Protein AF-A0A6B1I6H1-F1 (afdb_monomer_lite)

pLDDT: mean 94.45, std 10.37, range [46.56, 98.75]

Secondary structure (DSSP, 8-state):
---------------BTTTB-HHHHHHHHHHHHHHHHT----HHHHHHHHHHTHHHHHHHHHTTSS-S--HHHHHHHHT-

Radius of gyration: 18.91 Å; chains: 1; bounding box: 30×26×70 Å

Foldseek 3Di:
DDDPPPPPPDDDDDPDPGPDPPQVVQLVVVVVVCVVVVHDDNSNVVSVQLVVQQVVLVVCCVVVVDPDDDSVVSSVVSVD

Sequence (80 aa):
MESWQTSIKALTVDVFGTVTDWYSTIVREGGRLGCDKRLTVDWAHFATAWRGGYEPAMGRVRRGELPWTKIDALHRMILD

Structure (mmCIF, N/CA/C/O backbone):
data_AF-A0A6B1I6H1-F1
#
_entry.id   AF-A0A6B1I6H1-F1
#
loop_
_atom_site.group_PDB
_atom_site.id
_atom_site.type_symbol
_atom_site.label_atom_id
_atom_site.label_alt_id
_atom_site.label_comp_id
_atom_site.label_asym_id
_atom_site.label_entity_id
_atom_site.label_seq_id
_atom_site.pdbx_PDB_ins_code
_atom_site.Cartn_x
_atom_site.Cartn_y
_atom_site.Cartn_z
_atom_site.occupancy
_atom_site.B_iso_or_equiv
_atom_site.auth_seq_id
_atom_site.auth_comp_id
_atom_site.auth_asym_id
_atom_site.auth_atom_id
_atom_site.pdbx_PDB_model_num
ATOM 1 N N . MET A 1 1 ? -6.781 -4.796 50.215 1.00 46.56 1 MET A N 1
ATOM 2 C CA . MET A 1 1 ? -5.923 -4.342 49.100 1.00 46.56 1 MET A CA 1
ATOM 3 C C . MET A 1 1 ? -6.444 -4.993 47.832 1.00 46.56 1 MET A C 1
ATOM 5 O O . MET A 1 1 ? -6.101 -6.136 47.571 1.00 46.56 1 MET A O 1
ATOM 9 N N . GLU A 1 2 ? -7.335 -4.324 47.104 1.00 54.78 2 GLU A N 1
ATOM 10 C CA . GLU A 1 2 ? -7.794 -4.826 45.804 1.00 54.78 2 GLU A CA 1
ATOM 11 C C . GLU A 1 2 ? -6.700 -4.601 44.760 1.00 54.78 2 GLU A C 1
ATOM 13 O O . GLU A 1 2 ? -6.277 -3.475 44.502 1.00 54.78 2 GLU A O 1
ATOM 18 N N . SER A 1 3 ? -6.192 -5.702 44.207 1.00 62.19 3 SER A N 1
ATOM 19 C CA . SER A 1 3 ? -5.266 -5.684 43.084 1.00 62.19 3 SER A CA 1
ATOM 20 C C . SER A 1 3 ? -6.046 -5.364 41.814 1.00 62.19 3 SER A C 1
ATOM 22 O O . SER A 1 3 ? -6.870 -6.167 41.374 1.00 62.19 3 SER A O 1
ATOM 24 N N . TRP A 1 4 ? -5.762 -4.227 41.192 1.00 57.91 4 TRP A N 1
ATOM 25 C CA . TRP A 1 4 ? -6.252 -3.919 39.854 1.00 57.91 4 TRP A CA 1
ATOM 26 C C . TRP A 1 4 ? -5.505 -4.789 38.838 1.00 57.91 4 TRP A C 1
ATOM 28 O O . TRP A 1 4 ? -4.509 -4.373 38.254 1.00 57.91 4 TRP A O 1
ATOM 38 N N . GLN A 1 5 ? -5.961 -6.026 38.633 1.00 65.88 5 GLN A N 1
ATOM 39 C CA . GLN A 1 5 ? -5.613 -6.766 37.425 1.00 65.88 5 GLN A CA 1
ATOM 40 C C . GLN A 1 5 ? -6.419 -6.168 36.276 1.00 65.88 5 GLN A C 1
ATOM 42 O O . GLN A 1 5 ? -7.562 -6.548 36.025 1.00 65.88 5 GLN A O 1
ATOM 47 N N . THR A 1 6 ? -5.825 -5.233 35.547 1.00 70.06 6 THR A N 1
ATOM 48 C CA . THR A 1 6 ? -6.307 -4.876 34.215 1.00 70.06 6 THR A CA 1
ATOM 49 C C . THR A 1 6 ? -5.983 -6.030 33.267 1.00 70.06 6 THR A C 1
ATOM 51 O O . THR A 1 6 ? -5.007 -6.000 32.522 1.00 70.06 6 THR A O 1
ATOM 54 N N . SER A 1 7 ? -6.785 -7.102 33.300 1.00 85.75 7 SER A N 1
ATOM 55 C CA . SER A 1 7 ? -6.652 -8.166 32.304 1.00 85.75 7 SER A CA 1
ATOM 56 C C . SER A 1 7 ? -7.117 -7.591 30.964 1.00 85.75 7 SER A C 1
ATOM 58 O O . SER A 1 7 ? -8.323 -7.471 30.724 1.00 85.75 7 SER A O 1
ATOM 60 N N . ILE A 1 8 ? -6.178 -7.173 30.118 1.00 89.06 8 ILE A N 1
ATOM 61 C CA . ILE A 1 8 ? -6.475 -6.739 28.752 1.00 89.06 8 ILE A CA 1
ATOM 62 C C . ILE A 1 8 ? -7.316 -7.833 28.080 1.00 89.06 8 ILE A C 1
ATOM 64 O O . ILE A 1 8 ? -6.936 -9.002 28.078 1.00 89.06 8 ILE A O 1
ATOM 68 N N . LYS A 1 9 ? -8.491 -7.458 27.561 1.00 91.38 9 LYS A N 1
ATOM 69 C CA . LYS A 1 9 ? -9.438 -8.390 26.925 1.00 91.38 9 LYS A CA 1
ATOM 70 C C . LYS A 1 9 ? -9.310 -8.439 25.405 1.00 91.38 9 LYS A C 1
ATOM 72 O O . LYS A 1 9 ? -9.739 -9.415 24.800 1.00 91.38 9 LYS A O 1
ATOM 77 N N . ALA A 1 10 ? -8.740 -7.401 24.798 1.00 93.69 10 ALA A N 1
ATOM 78 C CA . ALA A 1 10 ? -8.530 -7.321 23.362 1.00 93.69 10 ALA A CA 1
ATOM 79 C C . ALA A 1 10 ? -7.287 -6.487 23.044 1.00 93.69 10 ALA A C 1
ATOM 81 O O . ALA A 1 10 ? -7.012 -5.489 23.710 1.00 93.69 10 ALA A O 1
ATOM 82 N N . LEU A 1 11 ? -6.579 -6.896 21.995 1.00 94.25 11 LEU A N 1
ATOM 83 C CA . LEU A 1 11 ? -5.514 -6.139 21.356 1.00 94.25 11 LEU A CA 1
ATOM 84 C C . LEU A 1 11 ? -5.816 -6.102 19.860 1.00 94.25 11 LEU A C 1
ATOM 86 O O . LEU A 1 11 ? -5.900 -7.146 19.217 1.00 94.25 11 LEU A O 1
ATOM 90 N N . THR A 1 12 ? -5.992 -4.904 19.316 1.00 96.81 12 THR A N 1
ATOM 91 C CA . THR A 1 12 ? -6.161 -4.690 17.878 1.00 96.81 12 THR A CA 1
ATOM 92 C C . THR A 1 12 ? -4.875 -4.122 17.313 1.00 96.81 12 THR A C 1
ATOM 94 O O . THR A 1 12 ? -4.310 -3.190 17.886 1.00 96.81 12 THR A O 1
ATOM 97 N N . VAL A 1 13 ? -4.438 -4.662 16.183 1.00 97.56 13 VAL A N 1
ATOM 98 C CA . VAL A 1 13 ? -3.234 -4.215 15.487 1.00 97.56 13 VAL A CA 1
ATOM 99 C C . VAL A 1 13 ? -3.601 -3.737 14.093 1.00 97.56 13 VAL A C 1
ATOM 101 O O . VAL A 1 13 ? -4.386 -4.380 13.395 1.00 97.56 13 VAL A O 1
ATOM 104 N N . ASP A 1 14 ? -3.027 -2.601 13.703 1.00 97.56 14 ASP A N 1
ATOM 105 C CA . ASP A 1 14 ? -2.943 -2.251 12.290 1.00 97.56 14 ASP A CA 1
ATOM 106 C C . ASP A 1 14 ? -2.153 -3.335 11.542 1.00 97.56 14 ASP A C 1
ATOM 108 O O . ASP A 1 14 ? -1.314 -4.024 12.125 1.00 97.56 14 ASP A O 1
ATOM 112 N N . VAL A 1 15 ? -2.439 -3.520 10.256 1.00 97.06 15 VAL A N 1
ATOM 113 C CA . VAL A 1 15 ? -1.855 -4.611 9.467 1.00 97.06 15 VAL A CA 1
ATOM 114 C C . VAL A 1 15 ? -0.755 -4.094 8.545 1.00 97.06 15 VAL A C 1
ATOM 116 O O . VAL A 1 15 ? 0.370 -4.604 8.578 1.00 97.06 15 VAL A O 1
ATOM 119 N N . PHE A 1 16 ? -1.048 -3.078 7.730 1.00 94.94 16 PHE A N 1
ATOM 120 C CA . PHE A 1 16 ? -0.149 -2.636 6.663 1.00 94.94 16 PHE A CA 1
ATOM 121 C C . PHE A 1 16 ? 1.011 -1.796 7.198 1.00 94.94 16 PHE A C 1
ATOM 123 O O . PHE A 1 16 ? 0.895 -0.592 7.396 1.00 94.94 16 PHE A O 1
ATOM 130 N N . GLY A 1 17 ? 2.176 -2.426 7.329 1.00 96.75 17 GLY A N 1
ATOM 131 C CA . GLY A 1 17 ? 3.404 -1.814 7.832 1.00 96.75 17 GLY A CA 1
ATOM 132 C C . GLY A 1 17 ? 3.679 -2.182 9.286 1.00 96.75 17 GLY A C 1
ATOM 133 O O . GLY A 1 17 ? 4.837 -2.353 9.647 1.00 96.75 17 GLY A O 1
ATOM 134 N N . THR A 1 18 ? 2.641 -2.378 10.104 1.00 98.25 18 THR A N 1
ATOM 135 C CA . THR A 1 18 ? 2.805 -2.872 11.480 1.00 98.25 18 THR A CA 1
ATOM 136 C C . THR A 1 18 ? 3.020 -4.386 11.538 1.00 98.25 18 THR A C 1
ATOM 138 O O . THR A 1 18 ? 3.916 -4.838 12.243 1.00 98.25 18 THR A O 1
ATOM 141 N N . VAL A 1 19 ? 2.229 -5.175 10.801 1.00 98.31 19 VAL A N 1
ATOM 142 C CA . VAL A 1 19 ? 2.330 -6.651 10.796 1.00 98.31 19 VAL A CA 1
ATOM 143 C C . VAL A 1 19 ? 2.938 -7.171 9.495 1.00 98.31 19 VAL A C 1
ATOM 145 O O . VAL A 1 19 ? 3.602 -8.206 9.491 1.00 98.31 19 VAL A O 1
ATOM 148 N N . THR A 1 20 ? 2.732 -6.462 8.384 1.00 97.62 20 THR A N 1
ATOM 149 C CA . THR A 1 20 ? 3.193 -6.898 7.060 1.00 97.62 20 THR A CA 1
ATOM 150 C C . THR A 1 20 ? 4.115 -5.880 6.406 1.00 97.62 20 THR A C 1
ATOM 152 O O . THR A 1 20 ? 3.773 -4.697 6.332 1.00 97.62 20 THR A O 1
ATOM 155 N N . ASP A 1 21 ? 5.198 -6.357 5.795 1.00 98.38 21 ASP A N 1
ATOM 156 C CA . ASP A 1 21 ? 5.987 -5.575 4.842 1.00 98.38 21 ASP A CA 1
ATOM 157 C C . ASP A 1 21 ? 5.298 -5.558 3.468 1.00 98.38 21 ASP A C 1
ATOM 159 O O . ASP A 1 21 ? 5.502 -6.421 2.605 1.00 98.38 21 ASP A O 1
ATOM 163 N N . TRP A 1 22 ? 4.430 -4.565 3.282 1.00 97.94 22 TRP A N 1
ATOM 164 C CA . TRP A 1 22 ? 3.727 -4.361 2.020 1.00 97.94 22 TRP A CA 1
ATOM 165 C C . TRP A 1 22 ? 4.671 -3.861 0.917 1.00 97.94 22 TRP A C 1
ATOM 167 O O . TRP A 1 22 ? 4.504 -4.255 -0.234 1.00 97.94 22 TRP A O 1
ATOM 177 N N . TYR A 1 23 ? 5.673 -3.037 1.245 1.00 98.56 23 TYR A N 1
ATOM 178 C CA . TYR A 1 23 ? 6.540 -2.398 0.254 1.00 98.56 23 TYR A CA 1
ATOM 179 C C . TYR A 1 23 ? 7.375 -3.439 -0.487 1.00 98.56 23 TYR A C 1
ATOM 181 O O . TYR A 1 23 ? 7.266 -3.560 -1.708 1.00 98.56 23 TYR A O 1
ATOM 189 N N . SER A 1 24 ? 8.135 -4.257 0.244 1.00 98.62 24 SER A N 1
ATOM 190 C CA . SER A 1 24 ? 8.985 -5.275 -0.381 1.00 98.62 24 SER A CA 1
ATOM 191 C C . SER A 1 24 ? 8.156 -6.322 -1.124 1.00 98.62 24 SER A C 1
ATOM 193 O O . SER A 1 24 ? 8.593 -6.841 -2.153 1.00 98.62 24 SER A O 1
ATOM 195 N N . THR A 1 25 ? 6.939 -6.610 -0.644 1.00 98.38 25 THR A N 1
ATOM 196 C CA . THR A 1 25 ? 6.000 -7.499 -1.339 1.00 98.38 25 THR A CA 1
ATOM 197 C C . THR A 1 25 ? 5.606 -6.927 -2.700 1.00 98.38 25 THR A C 1
ATOM 199 O O . THR A 1 25 ? 5.756 -7.622 -3.702 1.00 98.38 25 THR A O 1
ATOM 202 N N . ILE A 1 26 ? 5.170 -5.664 -2.772 1.00 98.38 26 ILE A N 1
ATOM 203 C CA . ILE A 1 26 ? 4.798 -5.029 -4.046 1.00 98.38 26 ILE A CA 1
ATOM 204 C C . ILE A 1 26 ? 5.995 -4.929 -4.993 1.00 98.38 26 ILE A C 1
ATOM 206 O O . ILE A 1 26 ? 5.848 -5.243 -6.171 1.00 98.38 26 ILE A O 1
ATOM 210 N N . VAL A 1 27 ? 7.185 -4.569 -4.502 1.00 98.75 27 VAL A N 1
ATOM 211 C CA . VAL A 1 27 ? 8.394 -4.506 -5.343 1.00 98.75 27 VAL A CA 1
ATOM 212 C C . VAL A 1 27 ? 8.727 -5.876 -5.938 1.00 98.75 27 VAL A C 1
ATOM 214 O O . VAL A 1 27 ? 8.975 -5.989 -7.140 1.00 98.75 27 VAL A O 1
ATOM 217 N N . ARG A 1 28 ? 8.698 -6.935 -5.120 1.00 98.69 28 ARG A N 1
ATOM 218 C CA . ARG A 1 28 ? 9.009 -8.303 -5.557 1.00 98.69 28 ARG A CA 1
ATOM 219 C C . ARG A 1 28 ? 7.982 -8.842 -6.550 1.00 98.69 28 ARG A C 1
ATOM 221 O O . ARG A 1 28 ? 8.367 -9.367 -7.594 1.00 98.69 28 ARG A O 1
ATOM 228 N N . GLU A 1 29 ? 6.693 -8.750 -6.227 1.00 98.62 29 GLU A N 1
ATOM 229 C CA . GLU A 1 29 ? 5.636 -9.264 -7.108 1.00 98.62 29 GLU A CA 1
ATOM 230 C C . GLU A 1 29 ? 5.492 -8.408 -8.373 1.00 98.62 29 GLU A C 1
ATOM 232 O O . GLU A 1 29 ? 5.273 -8.952 -9.453 1.00 98.62 29 GLU A O 1
ATOM 237 N N . GLY A 1 30 ? 5.711 -7.094 -8.275 1.00 98.31 30 GLY A N 1
ATOM 238 C CA . GLY A 1 30 ? 5.834 -6.204 -9.426 1.00 98.31 30 GLY A CA 1
ATOM 239 C C . GLY A 1 30 ? 6.960 -6.650 -10.356 1.00 98.31 30 GLY A C 1
ATOM 240 O O . GLY A 1 30 ? 6.730 -6.834 -11.546 1.00 98.31 30 GLY A O 1
ATOM 241 N N . GLY A 1 31 ? 8.148 -6.945 -9.818 1.00 98.56 31 GLY A N 1
ATOM 242 C CA . GLY A 1 31 ? 9.263 -7.490 -10.600 1.00 98.56 31 GLY A CA 1
ATOM 243 C C . GLY A 1 31 ? 8.894 -8.762 -11.373 1.00 98.56 31 GLY A C 1
ATOM 244 O O . GLY A 1 31 ? 9.179 -8.860 -12.566 1.00 98.56 31 GLY A O 1
ATOM 245 N N . ARG A 1 32 ? 8.195 -9.705 -10.725 1.00 98.69 32 ARG A N 1
ATOM 246 C CA . ARG A 1 32 ? 7.686 -10.925 -11.380 1.00 98.69 32 ARG A CA 1
ATOM 247 C C . ARG A 1 32 ? 6.691 -10.606 -12.492 1.00 98.69 32 ARG A C 1
ATOM 249 O O . ARG A 1 32 ? 6.855 -11.090 -13.608 1.00 98.69 32 ARG A O 1
ATOM 256 N N . LEU A 1 33 ? 5.719 -9.735 -12.219 1.00 98.38 33 LEU A N 1
ATOM 2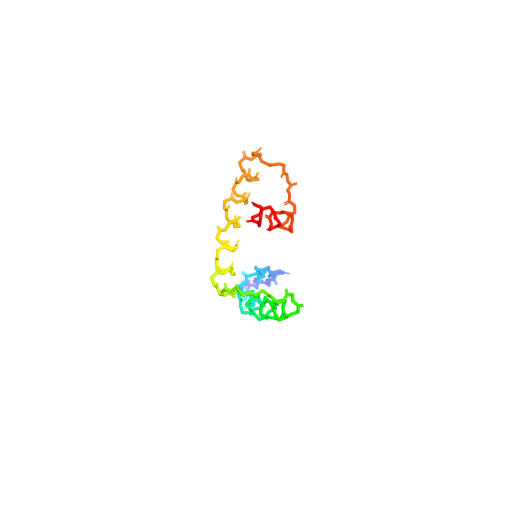57 C CA . LEU A 1 33 ? 4.756 -9.274 -13.217 1.00 98.38 33 LEU A CA 1
ATOM 258 C C . LEU A 1 33 ? 5.456 -8.599 -14.405 1.00 98.38 33 LEU A C 1
ATOM 260 O O . LEU A 1 33 ? 5.071 -8.817 -15.552 1.00 98.38 33 LEU A O 1
ATOM 264 N N . GLY A 1 34 ? 6.496 -7.807 -14.142 1.00 98.25 34 GLY A N 1
ATOM 265 C CA . GLY A 1 34 ? 7.313 -7.157 -15.159 1.00 98.25 34 GLY A CA 1
ATOM 266 C C . GLY A 1 34 ? 7.992 -8.157 -16.089 1.00 98.25 34 GLY A C 1
ATOM 267 O O . GLY A 1 34 ? 7.920 -7.990 -17.305 1.00 98.25 34 GLY A O 1
ATOM 268 N N . CYS A 1 35 ? 8.559 -9.237 -15.547 1.00 98.00 35 CYS A N 1
ATOM 269 C CA . CYS A 1 35 ? 9.104 -10.335 -16.347 1.00 98.00 35 CYS A CA 1
ATOM 270 C C . CYS A 1 35 ? 8.020 -11.003 -17.208 1.00 98.00 35 CYS A C 1
ATOM 272 O O . CYS A 1 35 ? 8.180 -11.113 -18.425 1.00 98.00 35 CYS A O 1
ATOM 274 N N . ASP A 1 36 ? 6.896 -11.386 -16.599 1.00 98.56 36 ASP A N 1
ATOM 275 C CA . ASP A 1 36 ? 5.818 -12.122 -17.271 1.00 98.56 36 ASP A CA 1
ATOM 276 C C . ASP A 1 36 ? 5.150 -11.305 -18.385 1.00 98.56 36 ASP A C 1
ATOM 278 O O . ASP A 1 36 ? 4.733 -11.840 -19.415 1.00 98.56 36 ASP A O 1
ATOM 282 N N . LYS A 1 37 ? 5.038 -9.989 -18.182 1.00 98.06 37 LYS A N 1
ATOM 283 C CA . LYS A 1 37 ? 4.375 -9.054 -19.102 1.00 98.06 37 LYS A CA 1
ATOM 284 C C . LYS A 1 37 ? 5.341 -8.266 -19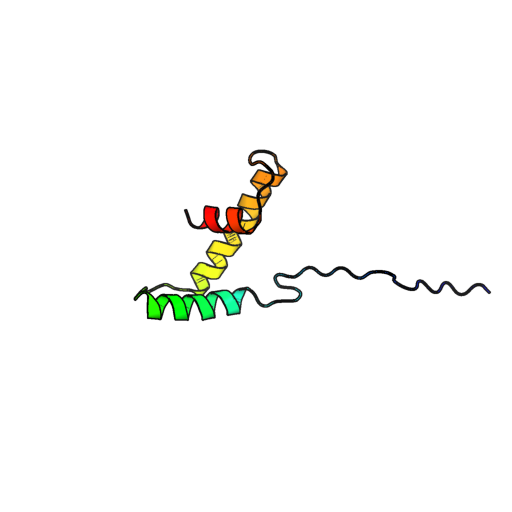.982 1.00 98.06 37 LYS A C 1
ATOM 286 O O . LYS A 1 37 ? 4.878 -7.477 -20.800 1.00 98.06 37 LYS A O 1
ATOM 291 N N . ARG A 1 38 ? 6.654 -8.494 -19.854 1.00 98.06 38 ARG A N 1
ATOM 292 C CA . ARG A 1 38 ? 7.715 -7.761 -20.569 1.00 98.06 38 ARG A CA 1
ATOM 293 C C . ARG A 1 38 ? 7.628 -6.243 -20.355 1.00 98.06 38 ARG A C 1
ATOM 295 O O . ARG A 1 38 ? 7.747 -5.468 -21.300 1.00 98.06 38 ARG A O 1
ATOM 302 N N . LEU A 1 39 ? 7.403 -5.829 -19.109 1.00 97.62 39 LEU A N 1
ATOM 303 C CA . LEU A 1 39 ? 7.349 -4.425 -18.703 1.00 97.62 39 LEU A CA 1
ATOM 304 C C . LEU A 1 39 ? 8.676 -4.002 -18.070 1.00 97.62 39 LEU A C 1
ATOM 306 O O . LEU A 1 39 ? 9.215 -4.697 -17.208 1.00 97.62 39 LEU A O 1
ATOM 310 N N . THR A 1 40 ? 9.163 -2.822 -18.446 1.00 97.31 40 THR A N 1
ATOM 311 C CA . THR A 1 40 ? 10.298 -2.163 -17.791 1.00 97.31 40 THR A CA 1
ATOM 312 C C . THR A 1 40 ? 9.761 -1.057 -16.891 1.00 97.31 40 THR A C 1
ATOM 314 O O . THR A 1 40 ? 9.398 0.014 -17.368 1.00 97.31 40 THR A O 1
ATOM 317 N N . VAL A 1 41 ? 9.664 -1.342 -15.594 1.00 97.69 41 VAL A N 1
ATOM 318 C CA . VAL A 1 41 ? 9.094 -0.442 -14.581 1.00 97.69 41 VAL A CA 1
ATOM 319 C C . VAL A 1 41 ? 10.030 -0.401 -13.378 1.00 97.69 41 VAL A C 1
ATOM 321 O O . VAL A 1 41 ? 10.536 -1.438 -12.948 1.00 97.69 41 VAL A O 1
ATOM 324 N N . ASP A 1 42 ? 10.237 0.788 -12.814 1.00 98.38 42 ASP A N 1
ATOM 325 C CA . ASP A 1 42 ? 10.820 0.928 -11.481 1.00 98.38 42 ASP A CA 1
ATOM 326 C C . ASP A 1 42 ? 9.755 0.570 -10.436 1.00 98.38 42 ASP A C 1
ATOM 328 O O . ASP 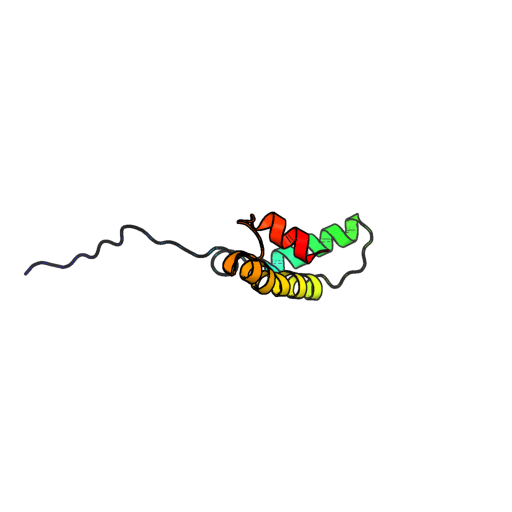A 1 42 ? 8.912 1.386 -10.056 1.00 98.38 42 ASP A O 1
ATOM 332 N N . TRP A 1 43 ? 9.765 -0.687 -9.996 1.00 98.50 43 TRP A N 1
ATOM 333 C CA . TRP A 1 43 ? 8.766 -1.204 -9.063 1.00 98.50 43 TRP A CA 1
ATOM 334 C C . TRP A 1 43 ? 8.876 -0.609 -7.651 1.00 98.50 43 TRP A C 1
ATOM 336 O O . TRP A 1 43 ? 7.878 -0.585 -6.930 1.00 98.50 43 TRP A O 1
ATOM 346 N N . ALA A 1 44 ? 10.044 -0.086 -7.263 1.00 98.62 44 ALA A N 1
ATOM 347 C CA . ALA A 1 44 ? 10.241 0.623 -5.997 1.00 98.62 44 ALA A CA 1
ATOM 348 C C . ALA A 1 44 ? 9.571 2.002 -6.030 1.00 98.62 44 ALA A C 1
ATOM 350 O O . ALA A 1 44 ? 8.795 2.359 -5.132 1.00 98.62 44 ALA A O 1
ATOM 351 N N . HIS A 1 45 ? 9.804 2.749 -7.109 1.00 98.62 45 HIS A N 1
ATOM 352 C CA . HIS A 1 45 ? 9.113 4.010 -7.341 1.00 98.62 45 HIS A CA 1
ATOM 353 C C . HIS A 1 45 ? 7.601 3.799 -7.492 1.00 98.62 45 HIS A C 1
ATOM 355 O O . HIS A 1 45 ? 6.815 4.501 -6.860 1.00 98.62 45 HIS A O 1
ATOM 361 N N . PHE A 1 46 ? 7.179 2.774 -8.239 1.00 98.44 46 PHE A N 1
ATOM 362 C CA . PHE A 1 46 ? 5.767 2.411 -8.369 1.00 98.44 46 PHE A CA 1
ATOM 363 C C . PHE A 1 46 ? 5.110 2.147 -7.006 1.00 98.44 46 PHE A C 1
ATOM 365 O O . PHE A 1 46 ? 4.050 2.700 -6.722 1.00 98.44 46 PHE A O 1
ATOM 372 N N . ALA A 1 47 ? 5.738 1.350 -6.133 1.00 98.44 47 ALA A N 1
ATOM 373 C CA . ALA A 1 47 ? 5.176 1.019 -4.823 1.00 98.44 47 ALA A CA 1
ATOM 374 C C . ALA A 1 47 ? 4.968 2.263 -3.941 1.00 98.44 47 ALA A C 1
ATOM 376 O O . ALA A 1 47 ? 3.933 2.396 -3.284 1.00 98.44 47 ALA A O 1
ATOM 377 N N . THR A 1 48 ? 5.932 3.188 -3.940 1.00 98.31 48 THR A N 1
ATOM 378 C CA . THR A 1 48 ? 5.831 4.435 -3.163 1.00 98.31 48 THR A CA 1
ATOM 379 C C . THR A 1 48 ? 4.811 5.402 -3.759 1.00 98.31 48 THR A C 1
ATOM 381 O O . THR A 1 48 ? 3.996 5.941 -3.010 1.00 98.31 48 THR A O 1
ATOM 384 N N . ALA A 1 49 ? 4.784 5.571 -5.084 1.00 98.31 49 ALA A N 1
ATOM 385 C CA . ALA A 1 49 ? 3.799 6.405 -5.771 1.00 98.31 49 ALA A CA 1
ATOM 386 C C . ALA A 1 49 ? 2.367 5.885 -5.558 1.00 98.31 49 ALA A C 1
ATOM 388 O O . ALA A 1 49 ? 1.473 6.650 -5.191 1.00 98.31 49 ALA A O 1
ATOM 389 N N . TRP A 1 50 ? 2.159 4.571 -5.691 1.00 98.25 50 TRP A N 1
ATOM 390 C CA . TRP A 1 50 ? 0.849 3.954 -5.493 1.00 98.25 50 TRP A CA 1
ATOM 391 C C . TRP A 1 50 ? 0.366 4.099 -4.045 1.00 98.25 50 TRP A C 1
ATOM 393 O O . TRP A 1 50 ? -0.779 4.490 -3.807 1.00 98.25 50 TRP A O 1
ATOM 403 N N . ARG A 1 51 ? 1.254 3.893 -3.059 1.00 97.88 51 ARG A N 1
ATOM 404 C CA . ARG A 1 51 ? 0.935 4.155 -1.647 1.00 97.88 51 ARG A CA 1
ATOM 405 C C . ARG A 1 51 ? 0.668 5.636 -1.378 1.00 97.88 51 ARG A C 1
ATOM 407 O O . ARG A 1 51 ? -0.186 5.945 -0.552 1.00 97.88 51 ARG A O 1
ATOM 414 N N . GLY A 1 52 ? 1.350 6.544 -2.073 1.00 97.88 52 GLY A N 1
ATOM 415 C CA . GLY A 1 52 ? 1.130 7.988 -1.967 1.00 97.88 52 GLY A CA 1
ATOM 416 C C . GLY A 1 52 ? -0.298 8.411 -2.324 1.00 97.88 52 GLY A C 1
ATOM 417 O O . GLY A 1 52 ? -0.839 9.319 -1.697 1.00 97.88 52 GLY A O 1
ATOM 418 N N . GLY A 1 53 ? -0.953 7.713 -3.257 1.00 97.94 53 GLY A N 1
ATOM 419 C CA . GLY A 1 53 ? -2.350 7.976 -3.617 1.00 97.94 53 GLY A CA 1
ATOM 420 C C . GLY A 1 53 ? -3.388 7.482 -2.599 1.00 97.94 53 GLY A C 1
ATOM 421 O O . GLY A 1 53 ? -4.541 7.915 -2.652 1.00 97.94 53 GLY A O 1
ATOM 422 N N . TYR A 1 54 ? -3.003 6.621 -1.648 1.00 97.19 54 TYR A N 1
ATOM 423 C CA . TYR A 1 54 ? -3.924 6.041 -0.662 1.00 97.19 54 TYR A CA 1
ATOM 424 C C . TYR A 1 54 ? -4.560 7.101 0.246 1.00 97.19 54 TYR A C 1
ATOM 426 O O . TYR A 1 54 ? -5.781 7.123 0.405 1.00 97.19 54 TYR A O 1
ATOM 434 N N . GLU A 1 55 ? -3.749 7.995 0.822 1.00 96.56 55 GLU A N 1
ATOM 435 C CA . GLU A 1 55 ? -4.236 9.032 1.744 1.00 96.56 55 GLU A CA 1
ATOM 436 C C . GLU A 1 55 ? -5.227 9.986 1.049 1.00 96.56 55 GLU A C 1
ATOM 438 O O . GLU A 1 55 ? -6.359 10.113 1.526 1.00 96.56 55 GLU A O 1
ATOM 443 N N . PRO A 1 56 ? -4.896 10.568 -0.126 1.00 97.62 56 PRO A N 1
ATOM 444 C CA . PRO A 1 56 ? -5.831 11.406 -0.872 1.00 97.62 56 PRO A CA 1
ATOM 445 C C . PRO A 1 56 ? -7.145 10.697 -1.222 1.00 97.62 56 PRO A C 1
ATOM 447 O O . PRO A 1 56 ? -8.218 11.280 -1.041 1.00 97.62 56 PRO A O 1
ATOM 450 N N . ALA A 1 57 ? -7.087 9.441 -1.683 1.00 97.69 57 ALA A N 1
ATOM 451 C CA . ALA A 1 57 ? -8.271 8.663 -2.048 1.00 97.69 57 ALA A CA 1
ATOM 452 C C . ALA A 1 57 ? -9.177 8.391 -0.835 1.00 97.69 57 ALA A C 1
ATOM 454 O O . ALA A 1 57 ? -10.387 8.625 -0.899 1.00 97.69 57 ALA A O 1
ATOM 455 N N . MET A 1 58 ? -8.595 7.992 0.299 1.00 97.75 58 MET A N 1
ATOM 456 C CA . MET A 1 58 ? -9.321 7.860 1.566 1.00 97.75 58 MET A CA 1
ATOM 457 C C . MET A 1 58 ? -9.897 9.195 2.039 1.00 97.75 58 MET 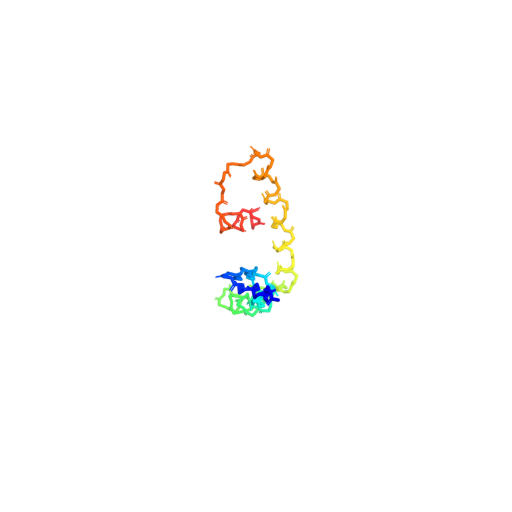A C 1
ATOM 459 O O . MET A 1 58 ? -11.017 9.241 2.547 1.00 97.75 58 MET A O 1
ATOM 463 N N . GLY A 1 59 ? -9.164 10.294 1.848 1.00 98.31 59 GLY A N 1
ATOM 464 C CA . GLY A 1 59 ? -9.613 11.641 2.182 1.00 98.31 59 GLY A CA 1
ATOM 465 C C . GLY A 1 59 ? -10.922 12.017 1.494 1.00 98.31 59 GLY A C 1
ATOM 466 O O . GLY A 1 59 ? -11.805 12.573 2.144 1.00 98.31 59 GLY A O 1
ATOM 467 N N . ARG A 1 60 ? -11.087 11.650 0.219 1.00 98.25 60 ARG A N 1
ATOM 468 C CA . ARG A 1 60 ? -12.329 11.881 -0.538 1.00 98.25 60 ARG A CA 1
ATOM 469 C C . ARG A 1 60 ? -13.517 11.134 0.071 1.00 98.25 60 ARG A C 1
ATOM 471 O O . ARG A 1 60 ? -14.586 11.716 0.223 1.00 98.25 60 ARG A O 1
ATOM 478 N N . VAL A 1 61 ? -13.321 9.878 0.484 1.00 98.31 61 VAL A N 1
ATOM 479 C CA . VAL A 1 61 ? -14.359 9.095 1.182 1.00 98.31 61 VAL A CA 1
ATOM 480 C C . VAL A 1 61 ? -14.699 9.731 2.533 1.00 98.31 61 VAL A C 1
ATOM 482 O O . VAL A 1 61 ? -15.868 9.942 2.838 1.00 98.31 61 VAL A O 1
ATOM 485 N N . ARG A 1 62 ? -13.689 10.110 3.331 1.00 98.12 62 ARG A N 1
ATOM 486 C CA . ARG A 1 62 ? -13.897 10.739 4.652 1.00 98.12 62 ARG A CA 1
ATOM 487 C C . ARG A 1 62 ? -14.637 12.076 4.575 1.00 98.12 62 ARG A C 1
ATOM 489 O O . ARG A 1 62 ? -15.374 12.402 5.498 1.00 98.12 62 ARG A O 1
ATOM 496 N N . ARG A 1 63 ? -14.448 12.841 3.495 1.00 98.38 63 ARG A N 1
ATOM 497 C CA . ARG A 1 63 ? -15.156 14.109 3.246 1.00 98.38 63 ARG A CA 1
ATOM 498 C C . ARG A 1 63 ? -16.524 13.932 2.577 1.00 98.38 63 ARG A C 1
ATOM 500 O O . ARG A 1 63 ? -17.225 14.919 2.393 1.00 98.38 63 ARG A O 1
ATOM 507 N N . GLY A 1 64 ? -16.910 12.706 2.216 1.00 98.06 64 GLY A N 1
ATOM 508 C CA . GLY A 1 64 ? -18.178 12.420 1.537 1.00 98.06 64 GLY A CA 1
ATOM 509 C C . GLY A 1 64 ? -18.197 12.761 0.042 1.00 98.06 64 GLY A C 1
ATOM 510 O O . GLY A 1 64 ? -19.255 12.724 -0.576 1.00 98.06 64 GLY A O 1
ATOM 511 N N . GLU A 1 65 ? -17.044 13.062 -0.559 1.00 98.31 65 GLU A N 1
ATOM 512 C CA . GLU A 1 65 ? -16.895 13.286 -2.008 1.00 98.31 65 GLU A CA 1
ATOM 513 C C . GLU A 1 65 ? -16.973 11.971 -2.800 1.00 98.31 65 GLU A C 1
ATOM 515 O O . GLU A 1 65 ? -17.254 11.965 -3.997 1.00 98.31 65 GLU A O 1
ATOM 520 N N . LEU A 1 66 ? -16.694 10.854 -2.125 1.00 97.19 66 LEU A N 1
ATOM 521 C CA . LEU A 1 66 ? -16.935 9.497 -2.597 1.00 97.19 66 LEU A CA 1
ATOM 522 C C . LEU A 1 66 ? -17.792 8.755 -1.563 1.00 97.19 66 LEU A C 1
ATOM 524 O O . LEU A 1 66 ? -17.594 8.957 -0.361 1.00 97.19 66 LEU A O 1
ATOM 528 N N . PRO A 1 67 ? -18.707 7.865 -1.992 1.00 97.75 67 PRO A N 1
ATOM 529 C CA . PRO A 1 67 ? -19.403 6.979 -1.067 1.00 97.75 67 PRO A CA 1
ATOM 530 C C . PRO A 1 67 ? -18.411 6.028 -0.385 1.00 97.75 67 PRO A C 1
ATOM 532 O O . PRO A 1 67 ? -17.255 5.892 -0.804 1.00 97.75 67 PRO A O 1
ATOM 535 N N . TRP A 1 68 ? -18.875 5.316 0.647 1.00 98.19 68 TRP A N 1
ATOM 536 C CA . TRP A 1 68 ? -18.085 4.248 1.255 1.00 98.19 68 TRP A CA 1
A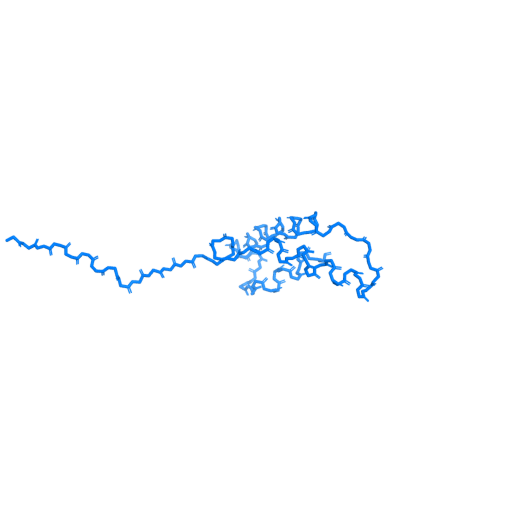TOM 537 C C . TRP A 1 68 ? -17.578 3.283 0.180 1.00 98.19 68 TRP A C 1
ATOM 539 O O . TRP A 1 68 ? -18.358 2.678 -0.555 1.00 98.19 68 TRP A O 1
ATOM 549 N N . THR A 1 69 ? -16.258 3.158 0.095 1.00 97.44 69 THR A N 1
ATOM 550 C CA . THR A 1 69 ? -15.584 2.438 -0.981 1.00 97.44 69 THR A CA 1
ATOM 551 C C . THR A 1 69 ? -14.547 1.508 -0.375 1.00 97.44 69 THR A C 1
ATOM 553 O O . THR A 1 69 ? -13.797 1.891 0.522 1.00 97.44 69 THR A O 1
ATOM 556 N N . LYS A 1 70 ? -14.515 0.262 -0.853 1.00 97.12 70 LYS A N 1
ATOM 557 C CA . LYS A 1 70 ? -13.544 -0.734 -0.392 1.00 97.12 70 LYS A CA 1
ATOM 558 C C . LYS A 1 70 ? -12.127 -0.324 -0.781 1.00 97.12 70 LYS A C 1
ATOM 560 O O . LYS A 1 70 ? -11.911 0.244 -1.849 1.00 97.12 70 LYS A O 1
ATOM 565 N N . ILE A 1 71 ? -11.170 -0.712 0.055 1.00 95.50 71 ILE A N 1
ATOM 566 C CA . ILE A 1 71 ? -9.754 -0.406 -0.147 1.00 95.50 71 ILE A CA 1
ATOM 567 C C . ILE A 1 71 ? -9.231 -0.858 -1.519 1.00 95.50 71 ILE A C 1
ATOM 569 O O . ILE A 1 71 ? -8.519 -0.102 -2.169 1.00 95.50 71 ILE A O 1
ATOM 573 N N . ASP A 1 72 ? -9.647 -2.030 -2.007 1.00 96.62 72 ASP A N 1
ATOM 574 C CA . ASP A 1 72 ? -9.223 -2.545 -3.317 1.00 96.62 72 ASP A CA 1
ATOM 575 C C . ASP A 1 72 ? -9.684 -1.650 -4.470 1.00 96.62 72 ASP A C 1
ATOM 577 O O . ASP A 1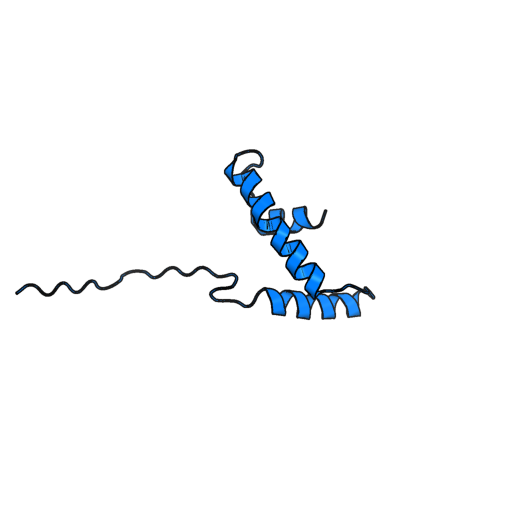 72 ? -8.935 -1.406 -5.415 1.00 96.62 72 ASP A O 1
ATOM 581 N N . ALA A 1 73 ? -10.905 -1.117 -4.376 1.00 97.62 73 ALA A N 1
ATOM 582 C CA . ALA A 1 73 ? -11.431 -0.198 -5.374 1.00 97.62 73 ALA A CA 1
ATOM 583 C C . ALA A 1 73 ? -10.682 1.142 -5.333 1.00 97.62 73 ALA A C 1
ATOM 585 O O . ALA A 1 73 ? -10.327 1.662 -6.387 1.00 97.62 73 ALA A O 1
ATOM 586 N N . LEU A 1 74 ? -10.359 1.658 -4.140 1.00 97.81 74 LEU A N 1
ATOM 587 C CA . LEU A 1 74 ? -9.534 2.863 -4.008 1.00 97.81 74 LEU A CA 1
ATOM 588 C C . LEU A 1 74 ? -8.132 2.653 -4.592 1.00 97.81 74 LEU A C 1
ATOM 590 O O . LEU A 1 74 ? -7.668 3.484 -5.365 1.00 97.81 74 LEU A O 1
ATOM 594 N N . HIS A 1 75 ? -7.478 1.528 -4.294 1.00 97.19 75 HIS A N 1
ATOM 595 C CA . HIS A 1 75 ? -6.181 1.194 -4.883 1.00 97.19 75 HIS A CA 1
ATOM 596 C C . HIS A 1 75 ? -6.246 1.075 -6.407 1.00 97.19 75 HIS A C 1
ATOM 598 O O . HIS A 1 75 ? -5.357 1.592 -7.081 1.00 97.19 75 HIS A O 1
ATOM 604 N N . ARG A 1 76 ? -7.299 0.468 -6.970 1.00 97.62 76 ARG A N 1
ATOM 605 C CA . ARG A 1 76 ? -7.486 0.411 -8.426 1.00 97.62 76 ARG A CA 1
ATOM 606 C C . ARG A 1 76 ? -7.642 1.801 -9.042 1.00 97.62 76 ARG A C 1
ATOM 608 O O . ARG A 1 76 ? -7.027 2.036 -10.075 1.00 97.62 76 ARG A O 1
ATOM 615 N N . MET A 1 77 ? -8.412 2.690 -8.412 1.00 96.88 77 MET A N 1
ATOM 616 C CA . MET A 1 77 ? -8.619 4.066 -8.884 1.00 96.88 77 MET A CA 1
ATOM 617 C C . MET A 1 77 ? -7.332 4.897 -8.888 1.00 96.88 77 MET A C 1
ATOM 619 O O . MET A 1 77 ? -7.212 5.804 -9.693 1.00 96.88 77 MET A O 1
ATOM 623 N N . ILE A 1 78 ? -6.376 4.617 -7.996 1.00 97.62 78 ILE A N 1
ATOM 624 C CA . ILE A 1 78 ? -5.083 5.329 -7.969 1.00 97.62 78 ILE A CA 1
ATOM 625 C C . ILE A 1 78 ? -4.210 4.962 -9.187 1.00 97.62 78 ILE A C 1
ATOM 627 O O . ILE A 1 78 ? -3.276 5.688 -9.509 1.00 97.62 78 ILE A O 1
ATOM 631 N N . LEU A 1 79 ? -4.490 3.836 -9.853 1.00 96.00 79 LEU A N 1
ATOM 632 C CA . LEU A 1 79 ? -3.769 3.395 -11.053 1.00 96.00 79 LEU A CA 1
ATOM 633 C C . LEU A 1 79 ? -4.338 3.967 -12.362 1.00 96.00 79 LEU A C 1
ATOM 635 O O . LEU A 1 79 ? -3.744 3.715 -13.410 1.00 96.00 79 LEU A O 1
ATOM 639 N N . ASP A 1 80 ? -5.490 4.643 -12.312 1.00 91.50 80 ASP A N 1
ATOM 640 C CA . ASP A 1 80 ? -6.115 5.323 -13.459 1.00 91.50 80 ASP A CA 1
ATOM 641 C C . ASP A 1 80 ? -5.654 6.786 -13.548 1.00 91.50 80 ASP A C 1
ATOM 643 O O . ASP A 1 80 ? -5.457 7.262 -14.690 1.00 91.50 80 ASP A O 1
#